Protein AF-A0A7K1P132-F1 (afdb_monomer_lite)

Radius of gyration: 24.33 Å; chains: 1; bounding box: 50×16×78 Å

Secondary structure (DSSP, 8-state):
-PPPPPHHHHHHHHHHHHHHHHHHH-SSSHHHHHHHHHHHHHHHHHHHHH-PPP-----

Structure (mmCIF, N/CA/C/O backbone):
data_AF-A0A7K1P132-F1
#
_entry.id   AF-A0A7K1P132-F1
#
loop_
_atom_site.group_PDB
_atom_site.id
_atom_site.type_symbol
_atom_site.label_atom_id
_atom_site.label_alt_id
_atom_site.label_comp_id
_atom_site.label_asym_id
_atom_site.label_entity_id
_atom_site.label_seq_id
_atom_site.pdbx_PDB_ins_code
_atom_site.Cartn_x
_atom_site.Cartn_y
_atom_site.Cartn_z
_atom_site.occupancy
_atom_site.B_iso_or_equiv
_atom_site.auth_seq_id
_atom_site.auth_comp_id
_atom_site.auth_asym_id
_atom_site.auth_atom_id
_atom_site.pdbx_PDB_model_num
ATOM 1 N N . THR A 1 1 ? -6.762 -1.718 33.705 1.00 77.81 1 THR A N 1
ATOM 2 C CA . THR A 1 1 ? -7.830 -1.871 32.693 1.00 77.81 1 THR A CA 1
ATOM 3 C C . THR A 1 1 ? -7.624 -0.808 31.633 1.00 77.81 1 THR A C 1
ATOM 5 O O . THR A 1 1 ? -7.149 0.267 31.977 1.00 77.81 1 THR A O 1
ATOM 8 N N . ILE A 1 2 ? -7.875 -1.108 30.356 1.00 89.38 2 ILE A N 1
ATOM 9 C CA . ILE A 1 2 ? -7.735 -0.107 29.285 1.00 89.38 2 ILE A CA 1
ATOM 10 C C . ILE A 1 2 ? -9.030 0.717 29.241 1.00 89.38 2 ILE A C 1
ATOM 12 O O . ILE A 1 2 ? -10.104 0.113 29.213 1.00 89.38 2 ILE A O 1
ATOM 16 N N . PRO A 1 3 ? -8.962 2.060 29.279 1.00 90.50 3 PRO A N 1
ATOM 17 C CA . PRO A 1 3 ? -10.146 2.896 29.144 1.00 90.50 3 PRO A CA 1
ATOM 18 C C . PRO A 1 3 ? -10.703 2.783 27.723 1.00 90.50 3 PRO A C 1
ATOM 20 O O . PRO A 1 3 ? -9.968 2.913 26.745 1.00 90.50 3 PRO A O 1
ATOM 23 N N . ILE A 1 4 ? -12.007 2.535 27.621 1.00 94.25 4 ILE A N 1
ATOM 24 C CA . ILE A 1 4 ? -12.711 2.435 26.342 1.00 94.25 4 ILE A CA 1
ATOM 25 C C . ILE A 1 4 ? -13.284 3.822 26.013 1.00 94.25 4 ILE A C 1
ATOM 27 O O . ILE A 1 4 ? -14.037 4.361 26.829 1.00 94.25 4 ILE A O 1
ATOM 31 N N . PRO A 1 5 ? -12.927 4.425 24.865 1.00 94.56 5 PRO A N 1
ATOM 32 C CA . PRO A 1 5 ? -13.463 5.723 24.467 1.00 94.56 5 PRO A CA 1
ATOM 33 C C . PRO A 1 5 ? -14.950 5.626 24.061 1.00 94.56 5 PRO A C 1
ATOM 35 O O . PRO A 1 5 ? -15.448 4.524 23.827 1.00 94.56 5 PRO A O 1
ATOM 38 N N . PRO A 1 6 ? -15.679 6.752 23.947 1.00 97.62 6 PRO A N 1
ATOM 39 C CA . PRO A 1 6 ? -17.057 6.772 23.446 1.00 97.62 6 PRO A CA 1
ATOM 40 C C . PRO A 1 6 ? -17.206 6.120 22.064 1.00 97.62 6 PRO A C 1
ATOM 42 O O . PRO A 1 6 ? -16.247 6.057 21.292 1.00 97.62 6 PRO A O 1
ATOM 45 N N . LEU A 1 7 ? -18.408 5.635 21.748 1.00 97.50 7 LEU A N 1
ATOM 46 C CA . LEU A 1 7 ? -18.656 4.831 20.548 1.00 97.50 7 LEU A CA 1
ATOM 47 C C . LEU A 1 7 ? -18.361 5.602 19.253 1.00 97.50 7 LEU A C 1
ATOM 49 O O . LEU A 1 7 ? -17.807 5.034 18.315 1.00 97.50 7 LEU A O 1
ATOM 53 N N . GLU A 1 8 ? -18.665 6.896 19.221 1.00 97.81 8 GLU A N 1
ATOM 54 C CA . GLU A 1 8 ? -18.412 7.779 18.080 1.00 97.81 8 GLU A CA 1
ATOM 55 C C . GLU A 1 8 ? -16.913 7.834 17.754 1.00 97.81 8 GLU A C 1
ATOM 57 O O . GLU A 1 8 ? -16.504 7.668 16.607 1.00 97.81 8 GLU A O 1
ATOM 62 N N . ILE A 1 9 ? -16.078 7.959 18.789 1.00 97.44 9 ILE A N 1
ATOM 63 C CA . ILE A 1 9 ? -14.618 7.985 18.647 1.00 97.44 9 ILE A CA 1
ATOM 64 C C . ILE A 1 9 ? -14.092 6.622 18.193 1.00 97.44 9 ILE A C 1
ATOM 66 O O . ILE A 1 9 ? -13.197 6.549 17.353 1.00 97.44 9 ILE A O 1
ATOM 70 N N . GLN A 1 10 ? -14.657 5.525 18.702 1.00 97.56 10 GLN A N 1
ATOM 71 C CA . GLN A 1 10 ? -14.282 4.182 18.250 1.00 97.56 10 GLN A CA 1
ATOM 72 C C . GLN A 1 10 ? -14.556 3.989 16.753 1.00 97.5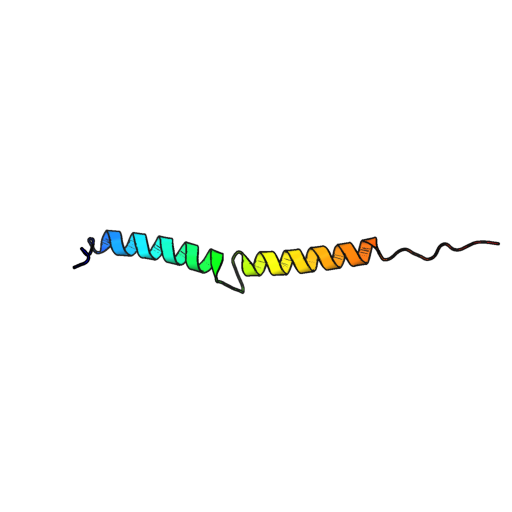6 10 GLN A C 1
ATOM 74 O O . GLN A 1 10 ? -13.720 3.424 16.051 1.00 97.56 10 GLN A O 1
ATOM 79 N N . GLN A 1 11 ? -15.689 4.482 16.248 1.00 98.06 11 GLN A N 1
ATOM 80 C CA . GLN A 1 11 ? -16.039 4.384 14.828 1.00 98.06 11 GLN A CA 1
ATOM 81 C C . GLN A 1 11 ? -15.073 5.176 13.941 1.00 98.06 11 GLN A C 1
ATOM 83 O O . GLN A 1 11 ? -14.665 4.684 12.888 1.00 98.06 11 GLN A O 1
ATOM 88 N N . GLU A 1 12 ? -14.666 6.371 14.371 1.00 97.94 12 GLU A N 1
ATOM 89 C CA . GLU A 1 12 ? -13.651 7.154 13.660 1.00 97.94 12 GLU A CA 1
ATOM 90 C C . GLU A 1 12 ? -12.297 6.441 13.633 1.00 97.94 12 GLU A C 1
ATOM 92 O O . GLU A 1 12 ? -11.671 6.352 12.574 1.00 97.94 12 GLU A O 1
ATOM 97 N N . ILE A 1 13 ? -11.876 5.870 14.768 1.00 96.81 13 ILE A N 1
ATOM 98 C CA . ILE A 1 13 ? -10.641 5.085 14.861 1.00 96.81 13 ILE A CA 1
ATOM 99 C C . ILE A 1 13 ? -10.687 3.906 13.885 1.00 96.81 13 ILE A C 1
ATOM 101 O O . ILE A 1 13 ? -9.761 3.738 13.093 1.00 96.81 13 ILE A O 1
ATOM 105 N N . VAL A 1 14 ? -11.765 3.117 13.900 1.00 97.44 14 VAL A N 1
ATOM 106 C CA . VAL A 1 14 ? -11.920 1.953 13.012 1.00 97.44 14 VAL A CA 1
ATOM 107 C C . VAL A 1 14 ? -11.886 2.379 11.550 1.00 97.44 14 VAL A C 1
ATOM 109 O O . VAL A 1 14 ? -11.119 1.816 10.777 1.00 97.44 14 VAL A O 1
ATOM 112 N N . LYS A 1 15 ? -12.611 3.438 11.177 1.00 97.94 15 LYS A N 1
ATOM 113 C CA . LYS A 1 15 ? -12.616 3.954 9.802 1.00 97.94 15 LYS A CA 1
ATOM 114 C C . LYS A 1 15 ? -11.210 4.302 9.307 1.00 97.94 15 LYS A C 1
ATOM 116 O O . LYS A 1 15 ? -10.869 4.001 8.165 1.00 97.94 15 LYS A O 1
ATOM 121 N N . ILE A 1 16 ? -10.405 4.954 10.143 1.00 97.81 16 ILE A N 1
ATOM 122 C CA . ILE A 1 16 ? -9.029 5.327 9.795 1.00 97.81 16 ILE A CA 1
ATOM 123 C C . ILE A 1 16 ? -8.155 4.073 9.664 1.00 97.81 16 ILE A C 1
ATOM 125 O O . ILE A 1 16 ? -7.418 3.930 8.687 1.00 97.81 16 ILE A O 1
ATOM 129 N N . LEU A 1 17 ? -8.249 3.147 10.620 1.00 97.69 17 LEU A N 1
ATOM 130 C CA . LEU A 1 17 ? -7.471 1.908 10.605 1.00 97.69 17 LEU A CA 1
ATOM 131 C C . LEU A 1 17 ? -7.825 1.015 9.413 1.00 97.69 17 LEU A C 1
ATOM 133 O O . LEU A 1 17 ? -6.919 0.461 8.792 1.00 97.69 17 LEU A O 1
ATOM 137 N N . ASP A 1 18 ? -9.099 0.936 9.041 1.00 96.44 18 ASP A N 1
ATOM 138 C CA . ASP A 1 18 ? -9.555 0.183 7.873 1.00 96.44 18 ASP A CA 1
ATOM 139 C C . ASP A 1 18 ? -8.961 0.755 6.582 1.00 96.44 18 ASP A C 1
ATOM 141 O O . ASP A 1 18 ? -8.476 0.003 5.736 1.00 96.44 18 ASP A O 1
ATOM 145 N N . GLN A 1 19 ? -8.904 2.085 6.444 1.00 96.06 19 GLN A N 1
ATOM 146 C CA . GLN A 1 19 ? -8.263 2.729 5.293 1.00 96.06 19 GLN A CA 1
ATOM 147 C C . GLN A 1 19 ? -6.768 2.396 5.209 1.00 96.06 19 GLN A C 1
ATOM 149 O O . GLN A 1 19 ? -6.281 2.041 4.133 1.00 96.06 19 GLN A O 1
ATOM 154 N N . PHE A 1 20 ? -6.039 2.463 6.328 1.00 96.50 20 PHE A N 1
ATOM 155 C CA . PHE A 1 20 ? -4.624 2.080 6.362 1.00 96.50 20 PHE A CA 1
ATOM 156 C C . PHE A 1 20 ? -4.417 0.592 6.072 1.00 96.50 20 PHE A C 1
ATOM 158 O O . PHE A 1 20 ? -3.493 0.227 5.340 1.00 96.50 20 PHE A O 1
ATOM 165 N N . SER A 1 21 ? -5.283 -0.263 6.610 1.00 95.50 21 SER A N 1
ATOM 166 C CA . SER A 1 21 ? -5.249 -1.706 6.391 1.00 95.50 21 SER A CA 1
ATOM 167 C C . SER A 1 21 ? -5.422 -2.038 4.910 1.00 95.50 21 SER A C 1
ATOM 169 O O . SER A 1 21 ? -4.570 -2.716 4.335 1.00 95.50 21 SER A O 1
ATOM 171 N N . ILE A 1 22 ? -6.442 -1.474 4.253 1.00 94.12 22 ILE A N 1
ATOM 172 C CA . ILE A 1 22 ? -6.676 -1.659 2.813 1.00 94.12 22 ILE A CA 1
ATOM 173 C C . ILE A 1 22 ? -5.464 -1.178 2.011 1.00 94.12 22 ILE A C 1
ATOM 175 O O . ILE A 1 22 ? -4.964 -1.891 1.145 1.00 94.12 22 ILE A O 1
ATOM 179 N N . LEU A 1 23 ? -4.937 0.008 2.321 1.00 95.38 23 LEU A N 1
ATOM 180 C CA . LEU A 1 23 ? -3.820 0.582 1.571 1.00 95.38 23 LEU A CA 1
ATOM 181 C C . LEU A 1 23 ? -2.534 -0.262 1.664 1.00 95.38 23 LEU A C 1
ATOM 183 O O . LEU A 1 23 ? -1.736 -0.271 0.726 1.00 95.38 23 LEU A O 1
ATOM 187 N N . THR A 1 24 ? -2.314 -0.950 2.788 1.00 94.31 24 THR A N 1
ATOM 188 C CA . THR A 1 24 ? -1.056 -1.661 3.076 1.00 94.31 24 THR A CA 1
ATOM 189 C C . THR A 1 24 ? -1.116 -3.170 2.850 1.00 94.31 24 THR A C 1
ATOM 191 O O . THR A 1 24 ? -0.083 -3.763 2.539 1.00 94.31 24 THR A O 1
ATOM 194 N N . THR A 1 25 ? -2.288 -3.795 2.986 1.00 91.69 25 THR A N 1
ATOM 195 C CA . THR A 1 25 ? -2.425 -5.263 2.999 1.00 91.69 25 THR A CA 1
ATOM 196 C C . THR A 1 25 ? -3.209 -5.834 1.829 1.00 91.69 25 THR A C 1
ATOM 198 O O . THR A 1 25 ? -3.051 -7.019 1.528 1.00 91.69 25 THR A O 1
ATOM 20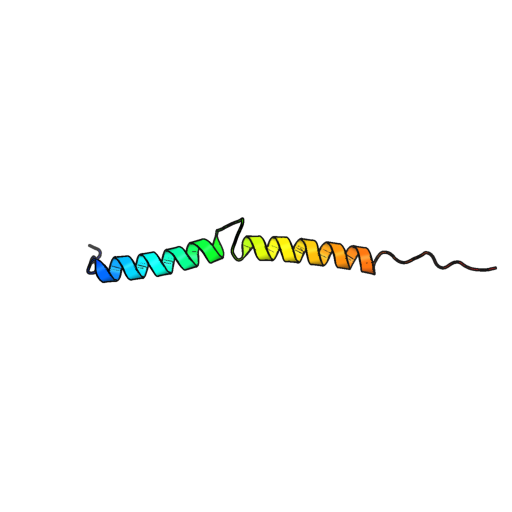1 N N . ASP A 1 26 ? -4.022 -5.025 1.147 1.00 91.38 26 ASP A N 1
ATOM 202 C CA . ASP A 1 26 ? -4.758 -5.498 -0.018 1.00 91.38 26 ASP A CA 1
ATOM 203 C C . ASP A 1 26 ? -3.764 -5.910 -1.120 1.00 91.38 26 ASP A C 1
ATOM 205 O O . ASP A 1 26 ? -2.779 -5.230 -1.400 1.00 91.38 26 ASP A O 1
ATOM 209 N N . LEU A 1 27 ? -3.972 -7.089 -1.704 1.00 85.19 27 LEU A N 1
ATOM 210 C CA . LEU A 1 27 ? -3.120 -7.630 -2.766 1.00 85.19 27 LEU A CA 1
ATOM 211 C C . LEU A 1 27 ? -3.622 -7.249 -4.163 1.00 85.19 27 LEU A C 1
ATOM 213 O O . LEU A 1 27 ? -2.873 -7.353 -5.138 1.00 85.19 27 LEU A O 1
ATOM 217 N N . LEU A 1 28 ? -4.893 -6.862 -4.263 1.00 87.19 28 LEU A N 1
ATOM 218 C CA . LEU A 1 28 ? -5.567 -6.436 -5.485 1.00 87.19 28 LEU A CA 1
ATOM 219 C C . LEU A 1 28 ? -5.612 -4.907 -5.600 1.00 87.19 28 LEU A C 1
ATOM 221 O O . LEU A 1 28 ? -5.632 -4.386 -6.715 1.00 87.19 28 LEU A O 1
ATOM 225 N N . ALA A 1 29 ? -5.576 -4.203 -4.470 1.00 83.31 29 ALA A N 1
ATOM 226 C CA . ALA A 1 29 ? -5.447 -2.752 -4.373 1.00 83.31 29 ALA A CA 1
ATOM 227 C C . ALA A 1 29 ? -4.223 -2.356 -3.520 1.00 83.31 29 ALA A C 1
ATOM 229 O O . ALA A 1 29 ? -3.442 -3.203 -3.109 1.00 83.31 29 ALA A O 1
ATOM 230 N N . GLY A 1 30 ? -4.004 -1.060 -3.289 1.00 91.44 30 GLY A N 1
ATOM 231 C CA . GLY A 1 30 ? -2.963 -0.590 -2.368 1.00 91.44 30 GLY A CA 1
ATOM 232 C C . GLY A 1 30 ? -1.512 -0.810 -2.827 1.00 91.44 30 GLY A C 1
ATOM 233 O O . GLY A 1 30 ? -1.204 -0.986 -4.010 1.00 91.44 30 GLY A O 1
ATOM 234 N N . ILE A 1 31 ? -0.591 -0.742 -1.865 1.00 96.12 31 ILE A N 1
ATOM 235 C CA . ILE A 1 31 ? 0.862 -0.763 -2.091 1.00 96.12 31 ILE A CA 1
ATOM 236 C C . ILE A 1 31 ? 1.350 -2.087 -2.712 1.00 96.12 31 ILE A C 1
ATOM 238 O O . ILE A 1 31 ? 2.143 -2.027 -3.657 1.00 96.12 31 ILE A O 1
ATOM 242 N N . PRO A 1 32 ? 0.918 -3.281 -2.255 1.00 96.62 32 PRO A N 1
ATOM 243 C CA . PRO A 1 32 ? 1.370 -4.540 -2.847 1.00 96.62 32 PRO A CA 1
ATOM 244 C C . PRO A 1 32 ? 1.023 -4.662 -4.338 1.00 96.62 32 PRO A C 1
ATOM 246 O O . PRO A 1 32 ? 1.863 -5.102 -5.134 1.00 96.62 32 PRO A O 1
ATOM 249 N N . ALA A 1 33 ? -0.180 -4.226 -4.729 1.00 95.50 33 ALA A N 1
ATOM 250 C CA . ALA A 1 33 ? -0.613 -4.207 -6.122 1.00 95.50 33 ALA A CA 1
ATOM 251 C C . ALA A 1 33 ? 0.257 -3.268 -6.978 1.00 95.50 33 ALA A C 1
ATOM 253 O O . ALA A 1 33 ? 0.734 -3.670 -8.045 1.00 95.50 33 ALA A O 1
ATOM 254 N N . GLU A 1 34 ? 0.546 -2.059 -6.483 1.00 96.69 34 GLU A N 1
ATOM 255 C CA . GLU A 1 34 ? 1.419 -1.093 -7.165 1.00 96.69 34 GLU 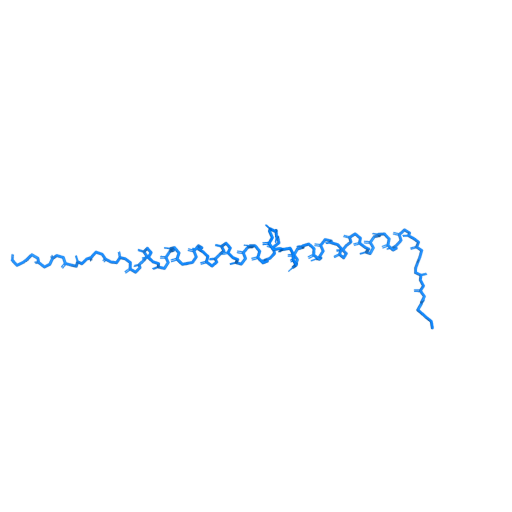A CA 1
ATOM 256 C C . GLU A 1 34 ? 2.850 -1.631 -7.317 1.00 96.69 34 GLU A C 1
ATOM 258 O O . GLU A 1 34 ? 3.427 -1.567 -8.404 1.00 96.69 34 GLU A O 1
ATOM 263 N N . ILE A 1 35 ? 3.421 -2.247 -6.273 1.00 97.31 35 ILE A N 1
ATOM 264 C CA . ILE A 1 35 ? 4.754 -2.869 -6.342 1.00 97.31 35 ILE A CA 1
ATOM 265 C C . ILE A 1 35 ? 4.793 -3.936 -7.440 1.00 97.31 35 ILE A C 1
ATOM 267 O O . ILE A 1 35 ? 5.739 -3.976 -8.232 1.00 97.31 35 ILE A O 1
ATOM 271 N N . LYS A 1 36 ? 3.775 -4.802 -7.516 1.00 96.94 36 LYS A N 1
ATOM 272 C CA . LYS A 1 36 ? 3.687 -5.838 -8.555 1.00 96.94 36 LYS A CA 1
ATOM 273 C C . LYS A 1 36 ? 3.611 -5.220 -9.953 1.00 96.94 36 LYS A C 1
ATOM 275 O O . LYS A 1 36 ? 4.317 -5.672 -10.857 1.00 96.94 36 LYS A O 1
ATOM 280 N N . ALA A 1 37 ? 2.801 -4.175 -10.126 1.00 97.75 37 ALA A N 1
ATOM 281 C CA . ALA A 1 37 ? 2.678 -3.461 -11.392 1.00 97.75 37 ALA A CA 1
ATOM 282 C C . ALA A 1 37 ? 4.008 -2.814 -11.817 1.00 97.75 37 ALA A C 1
ATOM 284 O O . ALA A 1 37 ? 4.433 -2.971 -12.964 1.00 97.75 37 ALA A O 1
ATOM 285 N N . ARG A 1 38 ? 4.717 -2.162 -10.887 1.00 98.12 38 ARG A N 1
ATOM 286 C CA . ARG A 1 38 ? 6.016 -1.521 -11.146 1.00 98.12 38 ARG A CA 1
ATOM 287 C C . ARG A 1 38 ? 7.128 -2.516 -11.444 1.00 98.12 38 ARG A C 1
ATOM 289 O O . ARG A 1 38 ? 7.942 -2.245 -12.322 1.00 98.12 38 ARG A O 1
ATOM 296 N N . LYS A 1 39 ? 7.140 -3.684 -10.795 1.00 98.12 39 LYS A N 1
ATOM 297 C CA . LYS A 1 39 ? 8.068 -4.776 -11.140 1.00 98.12 39 LYS A CA 1
ATOM 298 C C . LYS A 1 39 ? 7.865 -5.249 -12.578 1.00 98.12 39 LYS A C 1
ATOM 300 O O . LYS A 1 39 ? 8.822 -5.273 -13.343 1.00 98.12 39 LYS A O 1
ATOM 305 N N . LYS A 1 40 ? 6.613 -5.501 -12.976 1.00 97.75 40 LYS A N 1
ATOM 306 C CA . LYS A 1 40 ? 6.280 -5.883 -14.357 1.00 97.75 40 LYS A CA 1
ATOM 307 C C . LYS A 1 40 ? 6.677 -4.799 -15.363 1.00 97.75 40 LYS A C 1
ATOM 309 O O . LYS A 1 40 ? 7.202 -5.099 -16.432 1.00 97.75 40 LYS A O 1
ATOM 314 N N . GLN A 1 41 ? 6.432 -3.532 -15.025 1.00 98.00 41 GLN A N 1
ATOM 315 C CA . GLN A 1 41 ? 6.846 -2.400 -15.850 1.00 98.00 41 GLN A CA 1
ATOM 316 C C . GLN A 1 41 ? 8.372 -2.368 -16.020 1.00 98.00 41 GLN A C 1
ATOM 318 O O . GLN A 1 41 ? 8.860 -2.230 -17.141 1.00 98.00 41 GLN A O 1
ATOM 323 N N . TYR A 1 42 ? 9.121 -2.516 -14.926 1.00 97.44 42 TYR A N 1
ATOM 324 C CA . TYR A 1 42 ? 10.579 -2.565 -14.946 1.00 97.44 42 TYR A CA 1
ATOM 325 C C . TYR A 1 42 ? 11.101 -3.712 -15.818 1.00 97.44 42 TYR A C 1
ATOM 327 O O . TYR A 1 42 ? 11.946 -3.475 -16.678 1.00 97.44 42 TYR A O 1
ATOM 335 N N . GLU A 1 43 ? 10.577 -4.926 -15.642 1.00 97.38 43 GLU A N 1
ATOM 336 C CA . GLU A 1 43 ? 10.956 -6.106 -16.429 1.00 97.38 43 GLU A CA 1
ATOM 337 C C . GLU A 1 43 ? 10.748 -5.870 -17.928 1.00 97.38 43 GLU A C 1
ATOM 339 O O . GLU A 1 43 ? 11.684 -6.041 -18.709 1.00 97.38 43 GLU A O 1
ATOM 344 N N . TYR A 1 44 ? 9.573 -5.364 -18.317 1.00 96.50 44 TYR A N 1
ATOM 345 C CA . TYR A 1 44 ? 9.263 -5.038 -19.710 1.00 96.50 44 TYR A CA 1
ATOM 346 C C . TYR A 1 44 ? 10.273 -4.057 -20.322 1.00 96.50 44 TYR A C 1
ATOM 348 O O . TYR A 1 44 ? 10.790 -4.281 -21.419 1.00 96.50 44 TYR A O 1
ATOM 356 N N . TYR A 1 45 ? 10.579 -2.957 -19.626 1.00 95.81 45 TYR A N 1
ATOM 357 C CA . TYR A 1 45 ? 11.532 -1.977 -20.149 1.00 95.81 45 TYR A CA 1
ATOM 358 C C . TYR A 1 45 ? 12.968 -2.495 -20.136 1.00 95.81 45 TYR A C 1
ATOM 360 O O . TYR A 1 45 ? 13.708 -2.216 -21.077 1.00 95.81 45 TYR A O 1
ATOM 368 N N . ARG A 1 46 ? 13.360 -3.276 -19.125 1.00 95.50 46 ARG A N 1
ATOM 369 C CA . ARG A 1 46 ? 14.669 -3.933 -19.072 1.00 95.50 46 ARG A CA 1
ATOM 370 C C . ARG A 1 46 ? 14.868 -4.835 -20.287 1.00 95.50 46 ARG A C 1
ATOM 372 O O . ARG A 1 46 ? 15.884 -4.715 -20.961 1.00 95.50 46 ARG A O 1
ATOM 379 N N . GLU A 1 47 ? 13.906 -5.701 -20.587 1.00 94.00 47 GLU A N 1
ATOM 380 C CA . GLU A 1 47 ? 13.968 -6.581 -21.758 1.00 94.00 47 GLU A CA 1
ATOM 381 C C . GLU A 1 47 ? 14.003 -5.784 -23.059 1.00 94.00 47 GLU A C 1
ATOM 383 O O . GLU A 1 47 ? 14.841 -6.044 -23.917 1.00 94.00 47 GLU A O 1
ATOM 388 N N . LYS A 1 48 ? 13.158 -4.756 -23.186 1.00 91.38 48 LYS A N 1
ATOM 389 C CA . LYS A 1 48 ? 13.126 -3.895 -24.374 1.00 91.38 48 LYS A CA 1
ATOM 390 C C . LYS A 1 48 ? 14.448 -3.163 -24.617 1.00 91.38 48 LYS A C 1
ATOM 392 O O . LYS A 1 48 ? 14.861 -3.037 -25.765 1.00 91.38 48 LYS A O 1
ATOM 397 N N . LEU A 1 49 ? 15.090 -2.660 -23.563 1.00 92.31 49 LEU A N 1
ATOM 398 C CA . LEU A 1 49 ? 16.371 -1.953 -23.659 1.00 92.31 49 LEU A CA 1
ATOM 399 C C . LEU A 1 49 ? 17.535 -2.902 -23.948 1.00 92.31 49 LEU A C 1
ATOM 401 O O . LEU A 1 49 ? 18.463 -2.518 -24.650 1.00 92.31 49 LEU A O 1
ATOM 405 N N . LEU A 1 50 ? 17.486 -4.126 -23.417 1.00 89.50 50 LEU A N 1
ATOM 406 C CA . LEU A 1 50 ? 18.524 -5.140 -23.620 1.00 89.50 50 LEU A CA 1
ATOM 407 C C . LEU A 1 50 ? 18.314 -5.977 -24.892 1.00 89.50 50 LEU A C 1
ATOM 409 O O . LEU A 1 50 ? 19.213 -6.716 -25.290 1.00 89.50 50 LEU A O 1
ATOM 413 N N . ALA A 1 51 ? 17.169 -5.838 -25.562 1.00 83.75 51 ALA A N 1
ATOM 414 C CA . ALA A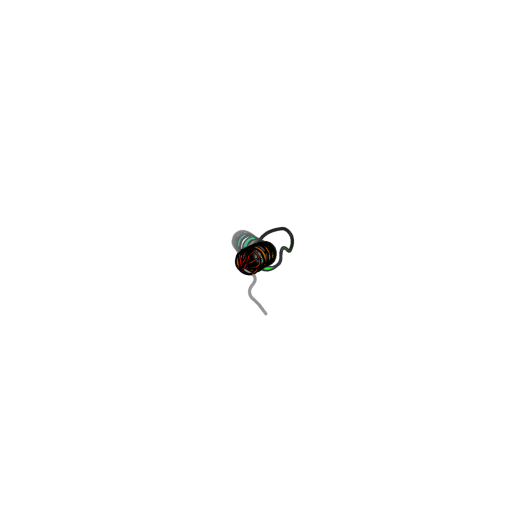 1 51 ? 16.908 -6.389 -26.885 1.00 83.75 51 ALA A CA 1
ATOM 415 C C . ALA A 1 51 ? 17.636 -5.570 -27.966 1.00 83.75 51 ALA A C 1
ATOM 417 O O . ALA A 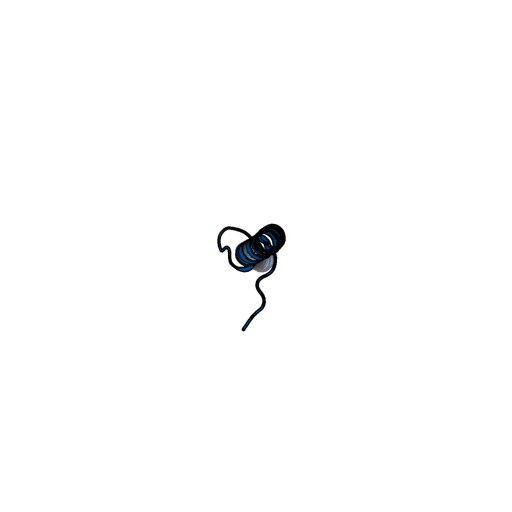1 51 ? 17.026 -4.876 -28.782 1.00 83.75 51 ALA A O 1
ATOM 418 N N . PHE A 1 52 ? 18.966 -5.637 -27.976 1.00 81.94 52 PHE A N 1
ATOM 419 C CA . PHE A 1 52 ? 19.755 -5.057 -29.055 1.00 81.94 52 PHE A CA 1
ATOM 420 C C . PHE A 1 52 ? 19.603 -5.900 -30.320 1.00 81.94 52 PHE A C 1
ATOM 422 O O . PHE A 1 52 ? 19.727 -7.126 -30.296 1.00 81.94 52 PHE A O 1
ATOM 429 N N . LYS A 1 53 ? 19.364 -5.236 -31.455 1.00 73.81 53 LYS A N 1
ATOM 430 C CA . LYS A 1 53 ? 19.503 -5.894 -32.756 1.00 73.81 53 LYS A CA 1
ATOM 431 C C . LYS A 1 53 ? 20.985 -6.224 -32.965 1.00 73.81 53 LYS A C 1
ATOM 433 O O . LYS A 1 53 ? 21.819 -5.358 -32.695 1.00 73.81 53 LYS A O 1
ATOM 438 N N . PRO A 1 54 ? 21.323 -7.432 -33.449 1.00 72.81 54 PRO A N 1
ATOM 439 C CA . PRO A 1 54 ? 22.702 -7.754 -33.777 1.00 72.81 54 PRO A CA 1
ATOM 440 C C . PRO A 1 54 ? 23.223 -6.740 -34.796 1.00 72.81 54 PRO A C 1
ATOM 442 O O . PRO A 1 54 ? 22.525 -6.396 -35.756 1.00 72.81 54 PRO A O 1
ATOM 445 N N . LEU A 1 55 ? 24.440 -6.246 -34.568 1.00 70.56 55 LEU A N 1
ATOM 446 C CA . LEU A 1 55 ? 25.129 -5.397 -35.529 1.00 70.56 55 LEU A CA 1
ATOM 447 C C . LEU A 1 55 ? 25.314 -6.217 -36.808 1.00 70.56 55 LEU A C 1
ATOM 449 O O . LEU A 1 55 ? 26.057 -7.198 -36.825 1.00 70.56 55 LEU A O 1
ATOM 453 N N . GLN A 1 56 ? 24.594 -5.852 -37.871 1.00 67.06 56 GLN A N 1
ATOM 454 C CA . GLN A 1 56 ? 24.854 -6.403 -39.194 1.00 67.06 56 GLN A CA 1
ATOM 455 C C . GLN A 1 56 ? 26.197 -5.844 -39.655 1.00 67.06 56 GLN A C 1
ATOM 457 O O . GLN A 1 56 ? 26.259 -4.749 -40.213 1.00 67.06 56 GLN A O 1
ATOM 462 N N . ASN A 1 57 ? 27.271 -6.591 -39.403 1.00 66.56 57 ASN A N 1
ATOM 463 C CA . ASN A 1 57 ? 28.542 -6.356 -40.067 1.00 66.56 57 ASN A CA 1
ATOM 464 C C . ASN A 1 57 ? 28.323 -6.630 -41.557 1.00 66.56 57 ASN A C 1
ATOM 466 O O . ASN A 1 57 ? 28.325 -7.776 -42.001 1.00 66.56 57 ASN A O 1
ATOM 470 N N . LYS A 1 58 ? 28.061 -5.564 -42.314 1.00 60.56 58 LYS A N 1
ATOM 471 C CA . LYS A 1 58 ? 28.171 -5.582 -43.768 1.00 60.56 58 LYS A CA 1
ATOM 472 C C . LYS A 1 58 ? 29.663 -5.584 -44.084 1.00 60.56 58 LYS A C 1
ATOM 474 O O . LYS A 1 58 ? 30.302 -4.538 -43.997 1.00 60.56 58 LYS A O 1
ATOM 479 N N . ALA A 1 59 ? 30.192 -6.786 -44.307 1.00 57.22 59 ALA A N 1
ATOM 480 C CA . ALA A 1 59 ? 31.442 -6.985 -45.029 1.00 57.22 59 ALA A CA 1
ATOM 481 C C . ALA A 1 59 ? 31.266 -6.560 -46.493 1.00 57.22 59 ALA A C 1
ATOM 483 O O . ALA A 1 59 ? 30.128 -6.703 -47.004 1.00 57.22 59 ALA A O 1
#

Sequence (59 aa):
TIPIPPLEIQQEIVKILDQFSILTTDLLAGIPAEIKARKKQYEYYREKLLAFKPLQNKA

Foldseek 3Di:
DDDDDDPVVVVVVVVVVVVVCCQPPPCCHHDVVVVVVVVVVVVVVVCVVPPDDPPPPPD

Organism: Helicobacter pylori (NCBI:txid210)

InterPro domains:
  IPR000055 Type I restriction modification DNA specificity domain [PF01420] (1-36)
  IPR044946 Type 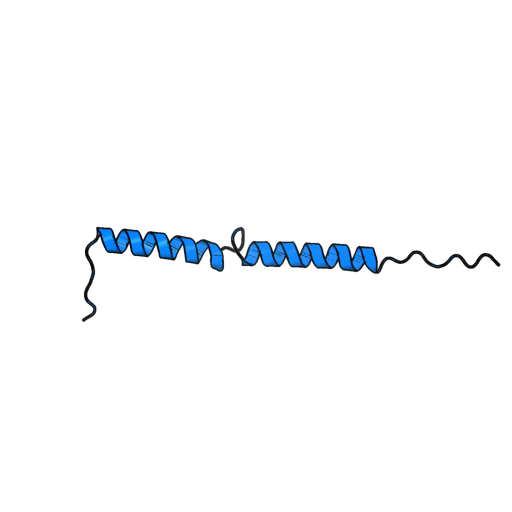I restriction modification DNA specificity domain superfamily [G3DSA:3.90.220.20] (1-51)
  IPR051212 Type I restriction enzyme S subunit [PTHR43140] (2-54)

pLDDT: mean 91.01, std 10.08, range [57.22, 98.12]